Protein AF-A0A917E1K5-F1 (afdb_monomer)

Nearest PDB structures (foldseek):
  3cjn-assembly1_A-2  TM=5.438E-01  e=2.491E-01  Ruegeria pomeroyi DSS-3
  3fm5-assembly3_D  TM=5.809E-01  e=1.033E+00  Rhodococcus jostii RHA1
  8jxk-assembly2_D  TM=6.320E-01  e=1.901E+00  Mycobacterium tuberculosis H37Rv
  3e6m-assembly4_H  TM=4.558E-01  e=2.667E+00  Ruegeria pomeroyi
  3zco-assembly1_A-2  TM=4.940E-01  e=1.901E+00  Saccharomyces cerevisiae

Structure (mmCIF, N/CA/C/O backbone):
data_AF-A0A917E1K5-F1
#
_entry.id   AF-A0A917E1K5-F1
#
loop_
_atom_site.group_PDB
_atom_site.id
_atom_site.type_symbol
_atom_site.label_atom_id
_atom_site.label_alt_id
_atom_site.label_comp_id
_atom_site.label_asym_id
_atom_site.label_entity_id
_atom_site.label_seq_id
_atom_site.pdbx_PDB_ins_code
_atom_site.Cartn_x
_atom_site.Cartn_y
_atom_site.Cartn_z
_atom_site.occupancy
_atom_site.B_iso_or_equiv
_atom_site.auth_seq_id
_atom_site.auth_comp_id
_atom_site.auth_asym_id
_atom_site.auth_atom_id
_atom_site.pdbx_PDB_model_num
ATOM 1 N N . MET A 1 1 ? 1.468 0.547 -33.161 1.00 45.25 1 MET A N 1
ATOM 2 C CA . MET A 1 1 ? 1.596 1.779 -32.349 1.00 45.25 1 MET A CA 1
ATOM 3 C C . MET A 1 1 ? 2.002 1.371 -30.931 1.00 45.25 1 MET A C 1
ATOM 5 O O . MET A 1 1 ? 1.228 1.532 -30.000 1.00 45.25 1 MET A O 1
ATOM 9 N N . THR A 1 2 ? 3.176 0.743 -30.779 1.00 49.62 2 THR A N 1
ATOM 10 C CA . THR A 1 2 ? 3.382 -0.242 -29.690 1.00 49.62 2 THR A CA 1
ATOM 11 C C . THR A 1 2 ? 4.725 -0.110 -28.958 1.00 49.62 2 THR A C 1
ATOM 13 O O . THR A 1 2 ? 5.078 -0.986 -28.179 1.00 49.62 2 THR A O 1
ATOM 16 N N . GLU A 1 3 ? 5.477 0.974 -29.169 1.00 51.88 3 GLU A N 1
ATOM 17 C CA . GLU A 1 3 ? 6.808 1.132 -28.549 1.00 51.88 3 GLU A CA 1
ATOM 18 C C . GLU A 1 3 ? 6.855 2.134 -27.387 1.00 51.88 3 GLU A C 1
ATOM 20 O O . GLU A 1 3 ? 7.690 1.986 -26.505 1.00 51.88 3 GLU A O 1
ATOM 25 N N . ARG A 1 4 ? 5.919 3.089 -27.288 1.00 55.78 4 ARG A N 1
ATOM 26 C CA . ARG A 1 4 ? 5.990 4.163 -26.272 1.00 55.78 4 ARG A CA 1
ATOM 27 C C . ARG A 1 4 ? 5.741 3.736 -24.820 1.00 55.78 4 ARG A C 1
ATOM 29 O O . ARG A 1 4 ? 6.051 4.503 -23.918 1.00 55.78 4 ARG A O 1
ATOM 36 N N . PHE A 1 5 ? 5.170 2.557 -24.574 1.00 53.44 5 PHE A N 1
ATOM 37 C CA . PHE A 1 5 ? 4.829 2.116 -23.213 1.00 53.44 5 PHE A CA 1
ATOM 38 C C . PHE A 1 5 ? 5.979 1.401 -22.489 1.00 53.44 5 PHE A C 1
ATOM 40 O O . PHE A 1 5 ? 5.939 1.288 -21.267 1.00 53.44 5 PHE A O 1
ATOM 47 N N . ARG A 1 6 ? 7.018 0.943 -23.208 1.00 59.03 6 ARG A N 1
ATOM 48 C CA . ARG A 1 6 ? 8.148 0.211 -22.603 1.00 59.03 6 ARG A CA 1
ATOM 49 C C . ARG A 1 6 ? 9.118 1.104 -21.821 1.00 59.03 6 ARG A C 1
ATOM 51 O O . ARG A 1 6 ? 9.855 0.585 -20.991 1.00 59.03 6 ARG A O 1
ATOM 58 N N . ASP A 1 7 ? 9.064 2.418 -22.029 1.00 71.19 7 ASP A N 1
ATOM 59 C CA . ASP A 1 7 ? 9.980 3.389 -21.409 1.00 71.19 7 ASP A CA 1
ATOM 60 C C . ASP A 1 7 ? 9.454 3.981 -20.093 1.00 71.19 7 ASP A C 1
ATOM 62 O O . ASP A 1 7 ? 10.045 4.906 -19.531 1.00 71.19 7 ASP A O 1
ATOM 66 N N . LEU A 1 8 ? 8.325 3.483 -19.583 1.00 70.31 8 LEU A N 1
ATOM 67 C CA . LEU A 1 8 ? 7.762 3.994 -18.341 1.00 70.31 8 LEU A CA 1
ATOM 68 C C . LEU A 1 8 ? 8.631 3.580 -17.154 1.00 70.31 8 LEU A C 1
ATOM 70 O O . LEU A 1 8 ? 8.823 2.402 -16.851 1.00 70.31 8 LEU A O 1
ATOM 74 N N . THR A 1 9 ? 9.119 4.579 -16.424 1.00 76.31 9 THR A N 1
ATOM 75 C CA . THR A 1 9 ? 9.782 4.355 -15.141 1.00 76.31 9 THR A CA 1
ATOM 76 C C . THR A 1 9 ? 8.805 3.709 -14.148 1.00 76.31 9 THR A C 1
ATOM 78 O O . THR A 1 9 ? 7.595 3.941 -14.226 1.00 76.31 9 THR A O 1
ATOM 81 N N . PRO A 1 10 ? 9.294 2.978 -13.129 1.00 72.75 10 PRO A N 1
ATOM 82 C CA . PRO A 1 10 ? 8.428 2.401 -12.099 1.00 72.75 10 PRO A CA 1
ATOM 83 C C . PRO A 1 10 ? 7.499 3.424 -11.429 1.00 72.75 10 PRO A C 1
ATOM 85 O O . PRO A 1 10 ? 6.364 3.103 -11.100 1.00 72.75 10 PRO A O 1
ATOM 88 N N . ARG A 1 11 ? 7.949 4.678 -11.270 1.00 69.12 11 ARG A N 1
ATOM 89 C CA . ARG A 1 11 ? 7.115 5.765 -10.733 1.00 69.12 11 ARG A CA 1
ATOM 90 C C . ARG A 1 11 ? 5.999 6.184 -11.688 1.00 69.12 11 ARG A C 1
ATOM 92 O O . ARG A 1 11 ? 4.918 6.520 -11.223 1.00 69.12 11 ARG A O 1
ATOM 99 N N . GLN A 1 12 ? 6.247 6.178 -12.996 1.00 74.25 12 GLN A N 1
ATOM 100 C CA . GLN A 1 12 ? 5.222 6.490 -13.995 1.00 74.25 12 GLN A CA 1
ATOM 101 C C . GLN A 1 12 ? 4.178 5.375 -14.098 1.00 74.25 12 GLN A C 1
ATOM 103 O O . GLN A 1 12 ? 3.004 5.687 -14.233 1.00 74.25 12 GLN A O 1
ATOM 108 N N . ILE A 1 13 ? 4.578 4.107 -13.956 1.00 72.50 13 ILE A N 1
ATOM 109 C CA . ILE A 1 13 ? 3.639 2.974 -13.886 1.00 72.50 13 ILE A CA 1
ATOM 110 C C . ILE A 1 13 ? 2.717 3.119 -12.667 1.00 72.50 13 ILE A C 1
ATOM 112 O O . ILE A 1 13 ? 1.503 3.121 -12.823 1.00 72.50 13 ILE A O 1
ATOM 116 N N . LEU A 1 14 ? 3.278 3.383 -11.482 1.00 68.69 14 LEU A N 1
ATOM 117 C CA . LEU A 1 14 ? 2.482 3.623 -10.268 1.00 68.69 14 LEU A CA 1
ATOM 118 C C . LEU A 1 14 ? 1.549 4.838 -10.392 1.00 68.69 14 LEU A C 1
ATOM 120 O O . LEU A 1 14 ? 0.444 4.844 -9.856 1.00 68.69 14 LEU A O 1
ATOM 124 N N . MET A 1 15 ? 1.993 5.888 -11.088 1.00 69.31 15 MET A N 1
ATOM 125 C CA . MET A 1 15 ? 1.167 7.067 -11.348 1.00 69.31 15 MET A CA 1
ATOM 126 C C . MET A 1 15 ? 0.016 6.757 -12.315 1.00 69.31 15 MET A C 1
ATOM 128 O O . MET A 1 15 ? -1.059 7.326 -12.158 1.00 69.31 15 MET A O 1
ATOM 132 N N . LEU A 1 16 ? 0.217 5.865 -13.289 1.00 69.00 16 LEU A N 1
ATOM 133 C CA . LEU A 1 16 ? -0.854 5.400 -14.171 1.00 69.00 16 LEU A CA 1
ATOM 134 C C . LEU A 1 16 ? -1.884 4.575 -13.401 1.00 69.00 16 LEU A C 1
ATOM 136 O O . LEU A 1 16 ? -3.067 4.878 -13.507 1.00 69.00 16 LEU A O 1
ATOM 140 N N . ASP A 1 17 ? -1.446 3.632 -12.562 1.00 63.69 17 ASP A N 1
ATOM 141 C CA . ASP A 1 17 ? -2.360 2.838 -11.727 1.00 63.69 17 ASP A CA 1
ATOM 142 C C . ASP A 1 17 ? -3.207 3.739 -10.815 1.00 63.69 17 ASP A C 1
ATOM 144 O O . ASP A 1 17 ? -4.409 3.554 -10.680 1.00 63.69 17 ASP A O 1
ATOM 148 N N . ARG A 1 18 ? -2.605 4.789 -10.246 1.00 64.12 18 ARG A N 1
ATOM 149 C CA . ARG A 1 18 ? -3.307 5.813 -9.458 1.00 64.12 18 ARG A CA 1
ATOM 150 C C . ARG A 1 18 ? -4.363 6.594 -10.242 1.00 64.12 18 ARG A C 1
ATOM 152 O O . ARG A 1 18 ? -5.335 7.049 -9.652 1.00 64.12 18 ARG A O 1
ATOM 159 N N . LEU A 1 19 ? -4.120 6.871 -11.521 1.00 62.16 19 LEU A N 1
ATOM 160 C CA . LEU A 1 19 ? -5.079 7.601 -12.354 1.00 62.16 19 LEU A CA 1
ATOM 161 C C . LEU A 1 19 ? -6.243 6.700 -12.790 1.00 62.16 19 LEU A C 1
ATOM 163 O O . LEU A 1 19 ? -7.319 7.219 -13.075 1.00 62.16 19 LEU A O 1
ATOM 167 N N . ASP A 1 20 ? -6.029 5.383 -12.814 1.00 61.62 20 ASP A N 1
ATOM 168 C CA . ASP A 1 20 ? -6.996 4.374 -13.256 1.00 61.62 20 ASP A CA 1
ATOM 169 C C . ASP A 1 20 ? -7.805 3.750 -12.097 1.00 61.62 20 ASP A C 1
ATOM 171 O O . ASP A 1 20 ? -8.941 3.327 -12.290 1.00 61.62 20 ASP A O 1
ATOM 175 N N . ASP A 1 21 ? -7.269 3.721 -10.868 1.00 59.19 21 ASP A N 1
ATOM 176 C CA . ASP A 1 21 ? -7.848 2.924 -9.775 1.00 59.19 21 ASP A CA 1
ATOM 177 C C . ASP A 1 21 ? -9.160 3.464 -9.174 1.00 59.19 21 ASP A C 1
ATOM 179 O O . ASP A 1 21 ? -9.835 2.738 -8.440 1.00 59.19 21 ASP A O 1
ATOM 183 N N . GLY A 1 22 ? -9.543 4.705 -9.489 1.00 57.28 22 GLY A N 1
ATOM 184 C CA . GLY A 1 22 ? -10.784 5.327 -9.021 1.00 57.28 22 GLY A CA 1
ATOM 185 C C . GLY A 1 22 ? -10.775 5.779 -7.553 1.00 57.28 22 GLY A C 1
ATOM 186 O O . GLY A 1 22 ? -11.842 6.083 -7.014 1.00 57.28 22 GLY A O 1
ATOM 187 N N . TRP A 1 23 ? -9.610 5.845 -6.892 1.00 56.84 23 TRP A N 1
ATOM 188 C CA . TRP A 1 23 ? -9.479 6.244 -5.481 1.00 56.84 23 TRP A CA 1
ATOM 189 C C . TRP A 1 23 ? -8.847 7.636 -5.300 1.00 56.84 23 TRP A C 1
ATOM 191 O O . TRP A 1 23 ? -8.263 8.232 -6.203 1.00 56.84 23 TRP A O 1
ATOM 201 N N . ALA A 1 24 ? -8.998 8.213 -4.102 1.00 55.53 24 ALA A N 1
ATOM 202 C CA . ALA A 1 24 ? -8.567 9.582 -3.822 1.00 55.53 24 ALA A CA 1
ATOM 203 C C . ALA A 1 24 ? -7.030 9.748 -3.829 1.00 55.53 24 ALA A C 1
ATOM 205 O O . ALA A 1 24 ? -6.291 8.966 -3.236 1.00 55.53 24 ALA A O 1
ATOM 206 N N . HIS A 1 25 ? -6.562 10.869 -4.399 1.00 53.03 25 HIS A N 1
ATOM 207 C CA . HIS A 1 25 ? -5.159 11.304 -4.571 1.00 53.03 25 HIS A CA 1
ATOM 208 C C . HIS A 1 25 ? -4.207 11.048 -3.378 1.00 53.03 25 HIS A C 1
ATOM 210 O O . HIS A 1 25 ? -2.989 10.989 -3.544 1.00 53.03 25 HIS A O 1
ATOM 216 N N . LYS A 1 26 ? -4.681 10.974 -2.139 1.00 52.28 26 LYS A N 1
ATOM 217 C CA . LYS A 1 26 ? -3.795 10.916 -0.964 1.00 52.28 26 LYS A CA 1
ATOM 218 C C . LYS A 1 26 ? -3.289 9.502 -0.642 1.00 52.28 26 LYS A C 1
ATOM 220 O O . LYS A 1 26 ? -2.376 9.384 0.166 1.00 52.28 26 LYS A O 1
ATOM 225 N N . ASP A 1 27 ? -3.809 8.473 -1.316 1.00 52.81 27 ASP A N 1
ATOM 226 C CA . ASP A 1 27 ? -3.681 7.079 -0.869 1.00 52.81 27 ASP A CA 1
ATOM 227 C C . ASP A 1 27 ? -2.893 6.153 -1.829 1.00 52.81 27 ASP A C 1
ATOM 229 O O . ASP A 1 27 ? -2.685 4.983 -1.517 1.00 52.81 27 ASP A O 1
ATOM 233 N N . SER A 1 28 ? -2.427 6.653 -2.984 1.00 48.19 28 SER A N 1
ATOM 234 C CA . SER A 1 28 ? -2.032 5.794 -4.124 1.00 48.19 28 SER A CA 1
ATOM 235 C C . SER A 1 28 ? -0.532 5.651 -4.413 1.00 48.19 28 SER A C 1
ATOM 237 O O . SER A 1 28 ? -0.176 5.303 -5.534 1.00 48.19 28 SER A O 1
ATOM 239 N N . ILE A 1 29 ? 0.379 5.937 -3.478 1.00 51.47 29 ILE A N 1
ATOM 240 C CA . IL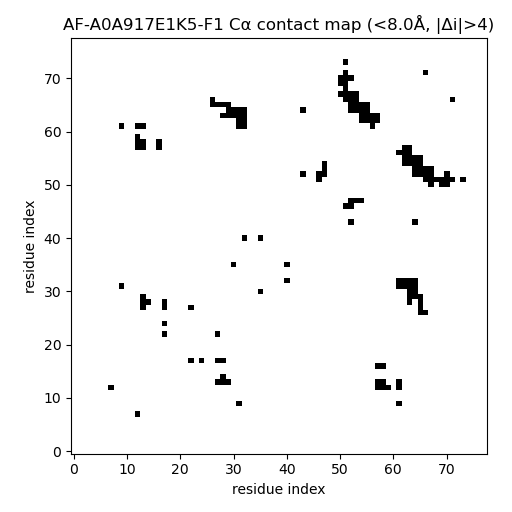E A 1 29 ? 1.791 5.563 -3.696 1.00 51.47 29 ILE A CA 1
ATOM 241 C C . ILE A 1 29 ? 2.146 4.414 -2.765 1.00 51.47 29 ILE A C 1
ATOM 243 O O . ILE A 1 29 ? 2.759 4.605 -1.718 1.00 51.47 29 ILE A O 1
ATOM 247 N N . GLY A 1 30 ? 1.785 3.204 -3.187 1.00 56.09 30 GLY A N 1
ATOM 248 C CA . GLY A 1 30 ? 2.527 2.031 -2.755 1.00 56.09 30 GLY A CA 1
ATOM 249 C C . GLY A 1 30 ? 3.943 2.147 -3.316 1.00 56.09 30 GLY A C 1
ATOM 250 O O . GLY A 1 30 ? 4.125 2.359 -4.516 1.00 56.09 30 GLY A O 1
ATOM 251 N N . GLN A 1 31 ? 4.964 2.042 -2.468 1.00 57.62 31 GLN A N 1
ATOM 252 C CA . GLN A 1 31 ? 6.285 1.713 -2.996 1.00 57.62 31 GLN A CA 1
ATOM 253 C C . GLN A 1 31 ? 6.197 0.330 -3.658 1.00 57.62 31 GLN A C 1
ATOM 255 O O . GLN A 1 31 ? 5.483 -0.533 -3.136 1.00 57.62 31 GLN A O 1
ATOM 260 N N . PRO A 1 32 ? 6.896 0.094 -4.784 1.00 67.81 32 PRO A N 1
ATOM 261 C CA . PRO A 1 32 ? 6.984 -1.247 -5.340 1.00 67.81 32 PRO A CA 1
ATOM 262 C C . PRO A 1 32 ? 7.426 -2.216 -4.243 1.00 67.81 32 PRO A C 1
ATOM 264 O O . PRO A 1 32 ? 8.407 -1.940 -3.558 1.00 67.81 32 PRO A O 1
ATOM 267 N N . MET A 1 33 ? 6.762 -3.363 -4.089 1.00 73.12 33 MET A N 1
ATOM 268 C CA . MET A 1 33 ? 7.136 -4.324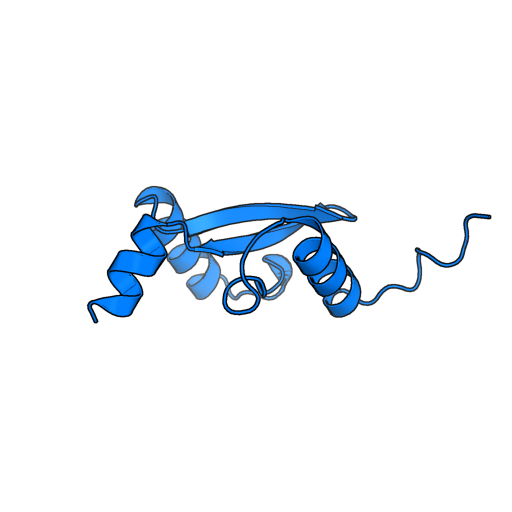 -3.038 1.00 73.12 33 MET A CA 1
ATOM 269 C C . MET A 1 33 ? 8.625 -4.705 -3.094 1.00 73.1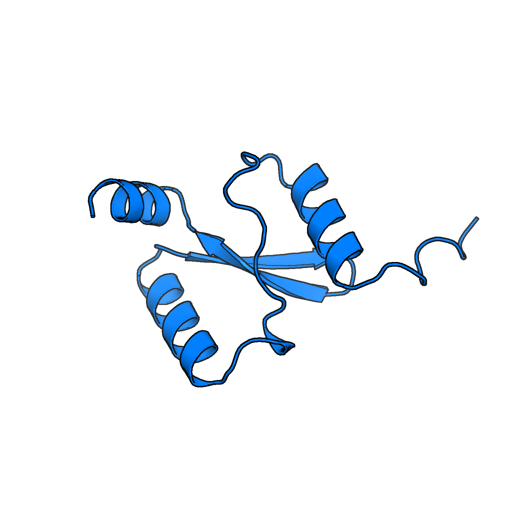2 33 MET A C 1
ATOM 271 O O . MET A 1 33 ? 9.269 -4.847 -2.065 1.00 73.12 33 MET A O 1
ATOM 275 N N . ARG A 1 34 ? 9.207 -4.754 -4.300 1.00 72.44 34 ARG A N 1
ATOM 276 C CA . ARG A 1 34 ? 10.644 -4.998 -4.533 1.00 72.44 34 ARG A CA 1
ATOM 277 C C . ARG A 1 34 ? 11.598 -3.918 -4.001 1.00 72.44 34 ARG A C 1
ATOM 279 O O . ARG A 1 34 ? 12.800 -4.141 -3.999 1.00 72.44 34 ARG A O 1
ATOM 286 N N . THR A 1 35 ? 11.105 -2.726 -3.664 1.00 72.38 35 THR A N 1
ATOM 287 C CA . THR A 1 35 ? 11.916 -1.642 -3.081 1.00 72.38 35 THR A CA 1
ATOM 288 C C . THR A 1 35 ? 11.750 -1.540 -1.569 1.00 72.38 35 THR A C 1
ATOM 290 O O . THR A 1 35 ? 12.425 -0.725 -0.947 1.00 72.38 35 THR A O 1
ATOM 293 N N . LEU A 1 36 ? 10.846 -2.327 -0.982 1.00 73.06 36 LEU A N 1
ATOM 294 C CA . LEU A 1 36 ? 10.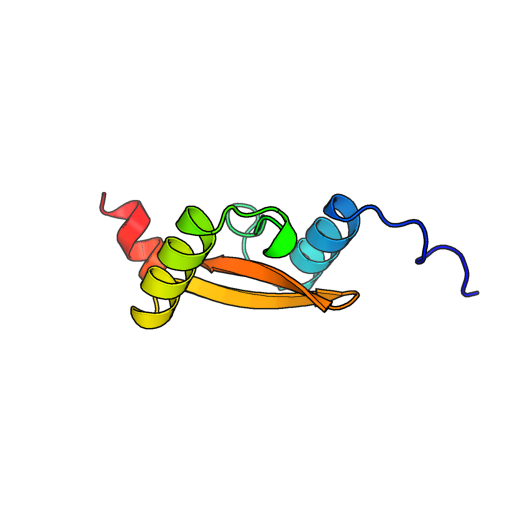668 -2.418 0.459 1.00 73.06 36 LEU A CA 1
ATOM 295 C C . LEU A 1 36 ? 11.749 -3.330 1.048 1.00 73.06 36 LEU A C 1
ATOM 297 O O . LEU A 1 36 ? 12.122 -4.329 0.438 1.00 73.06 36 LEU A O 1
ATOM 301 N N . SER A 1 37 ? 12.240 -2.997 2.241 1.00 79.56 37 SER A N 1
ATOM 302 C CA . SER A 1 37 ? 13.060 -3.935 3.012 1.00 79.56 37 SER A CA 1
ATOM 303 C C . SER A 1 37 ? 12.208 -5.096 3.532 1.00 79.56 37 SER A C 1
AT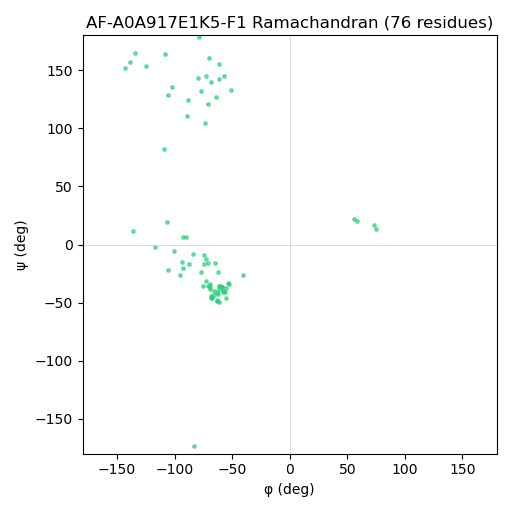OM 305 O O . SER A 1 37 ? 10.991 -4.957 3.674 1.00 79.56 37 SER A O 1
ATOM 307 N N . ASP A 1 38 ? 12.840 -6.210 3.905 1.00 83.12 38 ASP A N 1
ATOM 308 C CA . ASP A 1 38 ? 12.142 -7.370 4.482 1.00 83.12 38 ASP A CA 1
ATOM 309 C C . ASP A 1 38 ? 11.305 -6.993 5.717 1.00 83.12 38 ASP A C 1
ATOM 311 O O . ASP A 1 38 ? 10.179 -7.457 5.881 1.00 83.12 38 ASP A O 1
ATOM 315 N N . ALA A 1 39 ? 11.808 -6.076 6.552 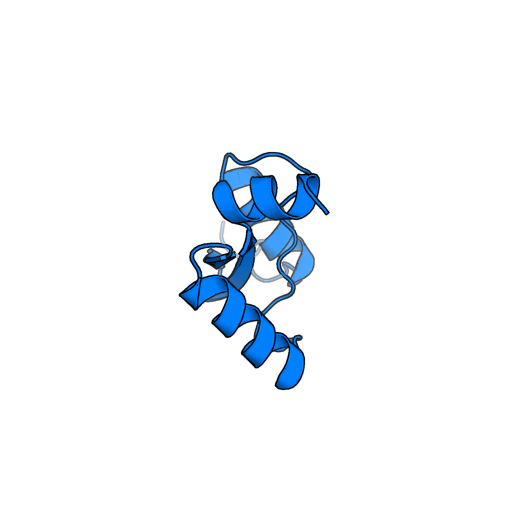1.00 75.31 39 ALA A N 1
ATOM 316 C CA . ALA A 1 39 ? 11.082 -5.563 7.715 1.00 75.31 39 ALA A CA 1
ATOM 317 C C . ALA A 1 39 ? 9.830 -4.759 7.324 1.00 75.31 39 ALA A C 1
ATOM 319 O O . ALA A 1 39 ? 8.775 -4.888 7.950 1.00 75.31 39 ALA A O 1
ATOM 320 N N . MET A 1 40 ? 9.923 -3.939 6.273 1.00 78.50 40 MET A N 1
ATOM 321 C CA . MET A 1 40 ? 8.772 -3.201 5.749 1.00 78.50 40 MET A CA 1
ATOM 3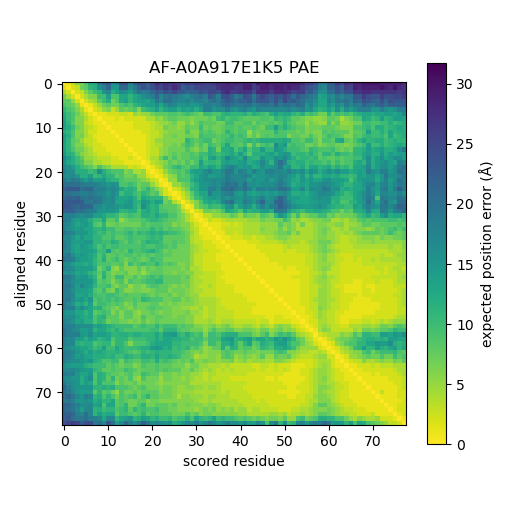22 C C . MET A 1 40 ? 7.755 -4.141 5.096 1.00 78.50 40 MET A C 1
ATOM 324 O O . MET A 1 40 ? 6.557 -3.944 5.279 1.00 78.50 40 MET A O 1
ATOM 328 N N . LEU A 1 41 ? 8.213 -5.178 4.387 1.00 82.44 41 LEU A N 1
ATOM 329 C CA . LEU A 1 41 ? 7.346 -6.211 3.814 1.00 82.44 41 LEU A CA 1
ATOM 330 C C . LEU A 1 41 ? 6.601 -6.984 4.902 1.00 82.44 41 LEU A C 1
ATOM 332 O O . LEU A 1 41 ? 5.382 -7.102 4.825 1.00 82.44 41 LEU A O 1
ATOM 336 N N . ALA A 1 42 ? 7.299 -7.443 5.942 1.00 86.06 42 ALA A N 1
ATOM 337 C CA . ALA A 1 42 ? 6.682 -8.122 7.081 1.00 86.06 42 ALA A CA 1
ATOM 338 C C . ALA A 1 42 ? 5.622 -7.244 7.769 1.00 86.06 42 ALA A C 1
ATOM 340 O O . ALA A 1 42 ? 4.533 -7.713 8.092 1.00 86.06 42 ALA A O 1
ATOM 341 N N . THR A 1 43 ? 5.906 -5.947 7.925 1.00 85.31 43 THR A N 1
ATOM 342 C CA . THR A 1 43 ? 4.951 -4.981 8.491 1.00 85.31 43 THR A CA 1
ATOM 343 C C . THR A 1 43 ? 3.732 -4.798 7.585 1.00 85.31 43 THR A C 1
ATOM 345 O O . THR A 1 43 ? 2.599 -4.782 8.061 1.00 85.31 43 THR A O 1
ATOM 348 N N . ALA A 1 44 ? 3.947 -4.684 6.273 1.00 83.25 44 ALA A N 1
ATOM 349 C CA . ALA A 1 44 ? 2.873 -4.564 5.297 1.00 83.25 44 ALA A CA 1
ATOM 350 C C . ALA A 1 44 ? 1.964 -5.800 5.285 1.00 83.25 44 ALA A C 1
ATOM 352 O O . ALA A 1 44 ? 0.747 -5.642 5.263 1.00 83.25 44 ALA A O 1
ATOM 353 N N . PHE A 1 45 ? 2.533 -7.008 5.356 1.00 88.31 45 PHE A N 1
ATOM 354 C CA . PHE A 1 45 ? 1.753 -8.240 5.473 1.00 88.31 45 PHE A CA 1
ATOM 355 C C . PHE A 1 45 ? 0.945 -8.290 6.768 1.00 88.31 45 PHE A C 1
ATOM 357 O O . PHE A 1 45 ? -0.238 -8.600 6.709 1.00 88.31 45 PHE A O 1
ATOM 364 N N . GLY A 1 46 ? 1.509 -7.859 7.900 1.00 90.56 46 GLY A N 1
ATOM 365 C CA . GLY A 1 46 ? 0.740 -7.741 9.143 1.00 90.56 46 GLY A CA 1
ATOM 366 C C . GLY A 1 46 ? -0.462 -6.792 9.027 1.00 90.56 46 GLY A C 1
ATOM 367 O O . GLY A 1 46 ? -1.520 -7.063 9.583 1.00 90.56 46 GLY A O 1
ATOM 368 N N . LEU A 1 47 ? -0.342 -5.694 8.272 1.00 88.69 47 LEU A N 1
ATOM 369 C CA . LEU A 1 47 ? -1.472 -4.793 8.006 1.00 88.69 47 LEU A CA 1
ATOM 370 C C . LEU A 1 47 ? -2.499 -5.394 7.038 1.00 88.69 47 LEU A C 1
ATOM 372 O O . LEU A 1 47 ? -3.683 -5.077 7.143 1.00 88.69 47 LEU A O 1
ATOM 376 N N . ILE A 1 48 ? -2.056 -6.232 6.100 1.00 89.44 48 ILE A N 1
ATOM 377 C CA . ILE A 1 48 ? -2.935 -6.967 5.183 1.00 89.44 48 ILE A CA 1
ATOM 378 C C . ILE A 1 48 ? -3.734 -8.025 5.949 1.00 89.44 48 ILE A C 1
ATOM 380 O O . ILE A 1 48 ? -4.945 -8.088 5.779 1.00 89.44 48 ILE A O 1
ATOM 384 N N . ASP A 1 49 ? -3.096 -8.777 6.847 1.00 94.00 49 ASP A N 1
ATOM 385 C CA . ASP A 1 49 ? -3.758 -9.795 7.679 1.00 94.00 49 ASP A CA 1
ATOM 386 C C . ASP A 1 49 ? -4.827 -9.201 8.615 1.00 94.00 49 ASP A C 1
ATOM 388 O O . ASP A 1 49 ? -5.753 -9.893 9.030 1.00 94.00 49 ASP A O 1
ATOM 392 N N . LEU A 1 50 ? -4.712 -7.911 8.943 1.00 93.75 50 LEU A N 1
ATOM 393 C CA . LEU A 1 50 ? -5.688 -7.164 9.742 1.00 93.75 50 LEU A CA 1
ATOM 394 C C . LEU A 1 50 ? -6.781 -6.486 8.895 1.00 93.75 50 LEU A C 1
ATOM 396 O O . LEU A 1 50 ? -7.542 -5.682 9.433 1.00 93.75 50 LEU A O 1
ATOM 400 N N . ASP A 1 51 ? -6.829 -6.730 7.582 1.00 91.69 51 ASP A N 1
ATOM 401 C CA . ASP A 1 51 ? -7.705 -6.040 6.622 1.00 91.69 51 ASP A CA 1
ATOM 402 C C . ASP A 1 51 ? -7.546 -4.503 6.621 1.00 91.69 51 ASP A C 1
ATOM 404 O O . ASP A 1 51 ? -8.421 -3.754 6.175 1.00 91.69 51 ASP A O 1
ATOM 408 N N . LEU A 1 52 ? -6.402 -3.989 7.086 1.00 86.62 52 LEU A N 1
ATOM 409 C CA . LEU A 1 52 ? -6.085 -2.555 7.100 1.00 86.62 52 LEU A CA 1
ATOM 410 C C . LEU A 1 52 ? -5.333 -2.119 5.839 1.00 86.62 52 LEU A C 1
ATOM 412 O O . LEU A 1 52 ? -5.338 -0.936 5.488 1.00 86.62 52 LEU A O 1
ATOM 416 N N . ALA A 1 53 ? -4.712 -3.060 5.133 1.00 86.88 53 ALA A N 1
ATOM 417 C CA . ALA A 1 53 ? -4.051 -2.837 3.857 1.00 86.88 53 ALA A CA 1
ATOM 418 C C . ALA A 1 53 ? -4.402 -3.928 2.836 1.00 86.88 53 ALA A C 1
ATOM 420 O O . ALA A 1 53 ? -4.929 -4.981 3.169 1.00 86.88 53 ALA A O 1
ATOM 421 N N . THR A 1 54 ? -4.125 -3.667 1.564 1.00 84.75 54 THR A N 1
ATOM 422 C CA . THR A 1 54 ? -4.311 -4.619 0.470 1.00 84.75 54 THR A CA 1
ATOM 423 C C . THR A 1 54 ? -3.197 -4.472 -0.559 1.00 84.75 54 THR A C 1
ATOM 425 O O . THR A 1 54 ? -2.623 -3.388 -0.718 1.00 84.75 54 THR A O 1
ATOM 428 N N . VAL A 1 55 ? -2.894 -5.565 -1.260 1.00 82.56 55 VAL A N 1
ATOM 429 C CA . VAL A 1 55 ? -1.981 -5.562 -2.404 1.00 82.56 55 VAL A CA 1
ATOM 430 C C . VAL A 1 55 ? -2.784 -5.252 -3.659 1.00 82.56 55 VAL A C 1
ATOM 432 O O . VAL A 1 55 ? -3.739 -5.956 -3.981 1.00 82.56 55 VAL A O 1
ATOM 435 N N . SER A 1 56 ? -2.380 -4.222 -4.397 1.00 74.94 56 SER A N 1
ATOM 436 C CA . SER A 1 56 ? -2.838 -4.022 -5.770 1.00 74.94 56 SER A CA 1
ATOM 437 C C . SER A 1 56 ? -1.717 -4.388 -6.728 1.00 74.94 56 SER A C 1
ATOM 439 O O . SER A 1 56 ? -0.596 -3.887 -6.610 1.00 74.94 56 SER A O 1
ATOM 441 N N . PHE A 1 57 ? -2.028 -5.241 -7.695 1.00 70.44 57 PHE A N 1
ATOM 442 C CA . PHE A 1 57 ? -1.135 -5.517 -8.809 1.00 70.44 57 PHE A CA 1
ATOM 443 C C . PHE A 1 57 ? -1.430 -4.516 -9.919 1.00 70.44 57 PHE A C 1
ATOM 445 O O . PHE A 1 57 ? -2.510 -4.535 -10.504 1.00 70.44 57 PHE A O 1
ATOM 452 N N . GLY A 1 58 ? -0.480 -3.615 -10.145 1.00 63.91 58 GLY A N 1
ATOM 453 C CA . GLY A 1 58 ? -0.543 -2.611 -11.191 1.00 63.91 58 GLY A CA 1
ATOM 454 C C . GLY A 1 58 ? -0.099 -3.122 -12.556 1.00 63.91 58 GLY A C 1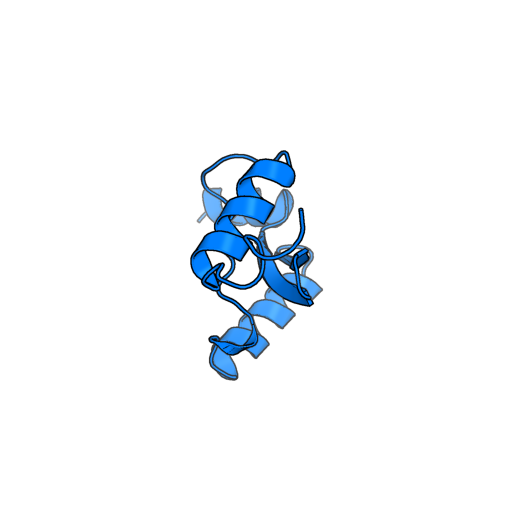
ATOM 455 O O . GLY A 1 58 ? 0.221 -4.307 -12.746 1.00 63.91 58 GLY A O 1
ATOM 456 N N . TRP A 1 59 ? -0.016 -2.204 -13.517 1.00 55.38 59 TRP A N 1
ATOM 457 C CA . TRP A 1 59 ? 0.491 -2.508 -14.853 1.00 55.38 59 TRP A CA 1
ATOM 458 C C . TRP A 1 59 ? 1.920 -3.085 -14.798 1.00 55.38 59 TRP A C 1
ATOM 460 O O . TRP A 1 59 ? 2.731 -2.748 -13.934 1.00 55.38 59 TRP A O 1
ATOM 470 N N . HIS A 1 60 ? 2.236 -4.018 -15.704 1.00 58.38 60 HIS A N 1
ATOM 471 C CA . HIS A 1 60 ? 3.493 -4.789 -15.697 1.00 58.38 60 HIS A CA 1
ATOM 472 C C . HIS A 1 60 ? 3.777 -5.613 -14.422 1.00 58.38 60 HIS A C 1
ATOM 474 O O . HIS A 1 60 ? 4.919 -6.011 -14.188 1.00 58.38 60 HIS A O 1
ATOM 480 N N . GLY A 1 61 ? 2.757 -5.919 -13.612 1.00 62.31 61 GLY A N 1
ATOM 481 C CA . GLY A 1 61 ? 2.904 -6.789 -12.440 1.00 62.31 61 GLY A CA 1
ATOM 482 C C . GLY A 1 61 ? 3.649 -6.129 -11.279 1.00 62.31 61 GLY A C 1
ATOM 483 O O . GLY A 1 61 ? 4.121 -6.815 -10.372 1.00 62.31 61 GLY A O 1
ATOM 484 N N . ILE A 1 62 ? 3.773 -4.799 -11.293 1.00 68.56 62 ILE A N 1
ATOM 485 C CA . ILE A 1 62 ? 4.336 -4.060 -10.168 1.00 68.56 62 ILE A CA 1
ATOM 486 C C . ILE A 1 62 ? 3.288 -4.044 -9.051 1.00 68.56 62 ILE A C 1
ATOM 488 O O . ILE A 1 62 ? 2.282 -3.346 -9.125 1.00 68.56 62 ILE A O 1
ATOM 492 N N . GLY A 1 63 ? 3.523 -4.858 -8.022 1.00 69.94 63 GLY A N 1
ATOM 493 C CA . GLY A 1 63 ? 2.708 -4.888 -6.811 1.00 69.94 63 GLY A CA 1
ATOM 494 C C . GLY A 1 63 ? 3.024 -3.709 -5.893 1.00 69.94 63 GLY A C 1
ATOM 495 O O . GLY A 1 63 ? 4.195 -3.434 -5.607 1.00 69.94 63 GLY A O 1
ATOM 496 N N . GLY A 1 64 ? 1.978 -3.036 -5.423 1.00 75.56 64 GLY A N 1
ATOM 497 C CA . GLY A 1 64 ? 2.037 -2.008 -4.388 1.00 75.56 64 GLY A CA 1
ATOM 498 C C . GLY A 1 64 ? 1.100 -2.345 -3.230 1.00 75.56 64 GLY A C 1
ATOM 499 O O . GLY A 1 64 ? 0.101 -3.040 -3.409 1.00 75.56 64 GLY A O 1
ATOM 500 N N . VAL A 1 65 ? 1.424 -1.846 -2.038 1.00 77.31 65 VAL A N 1
ATOM 501 C CA . VAL A 1 65 ? 0.574 -1.969 -0.844 1.00 77.31 65 VAL A CA 1
ATOM 502 C C . VAL A 1 65 ? -0.147 -0.645 -0.605 1.00 77.31 65 VAL A C 1
ATOM 504 O O . VAL A 1 65 ? 0.479 0.414 -0.676 1.00 77.31 65 VAL A O 1
ATOM 507 N N . ARG A 1 66 ? -1.448 -0.696 -0.305 1.00 78.69 66 ARG A N 1
ATOM 508 C CA . ARG A 1 66 ? -2.284 0.480 -0.000 1.00 78.69 66 ARG A CA 1
ATOM 509 C C . ARG A 1 66 ? -3.247 0.214 1.156 1.00 78.69 66 ARG A C 1
ATOM 511 O O . ARG A 1 66 ? -3.595 -0.935 1.397 1.00 78.69 66 ARG A O 1
ATOM 518 N N . LEU A 1 67 ? -3.716 1.262 1.839 1.00 79.81 67 LEU A N 1
ATOM 519 C CA . LEU A 1 67 ? -4.697 1.136 2.929 1.00 79.81 67 LEU A CA 1
ATOM 520 C C . LEU A 1 67 ? -6.108 0.800 2.414 1.00 79.81 67 LEU A C 1
ATOM 522 O O . LEU A 1 67 ? -6.551 1.322 1.386 1.00 79.81 67 LEU A O 1
ATOM 526 N N . THR A 1 68 ? -6.851 -0.004 3.175 1.00 83.06 68 THR A N 1
ATOM 527 C CA . THR A 1 68 ? -8.299 -0.212 2.999 1.00 83.06 68 THR A CA 1
ATOM 528 C C . THR A 1 68 ? -9.099 0.956 3.592 1.00 83.06 68 THR A C 1
ATOM 530 O O . THR A 1 68 ? -8.537 1.902 4.151 1.00 83.06 68 THR A O 1
ATOM 533 N N . GLN A 1 69 ? -10.433 0.922 3.488 1.00 83.75 69 GLN A N 1
ATOM 534 C CA . GLN A 1 69 ? -11.281 1.921 4.150 1.00 83.75 69 GLN A CA 1
ATOM 535 C C . GLN A 1 69 ? -11.131 1.894 5.674 1.00 83.75 69 GLN A C 1
ATOM 537 O O . GLN A 1 69 ? -11.086 2.958 6.294 1.00 83.75 69 GLN A O 1
ATOM 542 N N . ASP A 1 70 ? -11.003 0.712 6.267 1.00 84.12 70 ASP A N 1
ATOM 543 C CA . ASP A 1 70 ? -10.825 0.577 7.710 1.00 84.12 70 ASP A CA 1
ATOM 544 C C . ASP A 1 70 ? -9.403 0.939 8.147 1.00 84.12 70 ASP A C 1
ATOM 546 O O . ASP A 1 70 ? -9.242 1.649 9.141 1.00 84.12 70 ASP A O 1
ATOM 550 N N . GLY A 1 71 ? -8.385 0.616 7.341 1.00 86.75 71 GLY A N 1
ATOM 551 C CA . GLY A 1 71 ? -7.026 1.135 7.528 1.00 86.75 71 GLY A CA 1
ATOM 552 C C . GLY A 1 71 ? -6.962 2.662 7.542 1.00 86.75 71 GLY A C 1
ATOM 553 O O . GLY A 1 71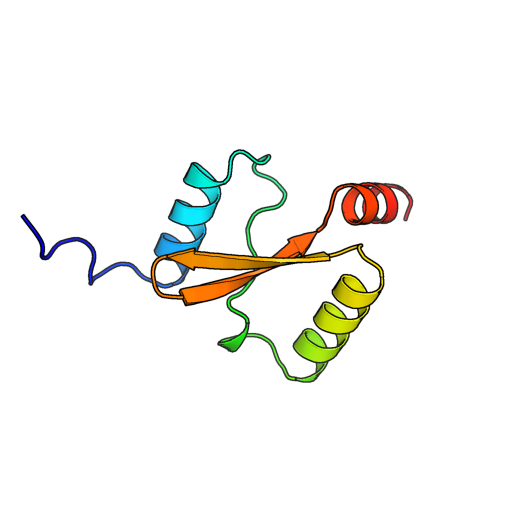 ? -6.298 3.252 8.395 1.00 86.75 71 GLY A O 1
ATOM 554 N N . ARG A 1 72 ? -7.715 3.324 6.653 1.00 81.06 72 ARG A N 1
ATOM 555 C CA . ARG A 1 72 ? -7.844 4.793 6.647 1.00 81.06 72 ARG A CA 1
ATOM 556 C C . ARG A 1 72 ? -8.496 5.314 7.924 1.00 81.06 72 ARG A C 1
ATOM 558 O O . ARG A 1 72 ? -7.960 6.220 8.554 1.00 81.06 72 ARG A O 1
ATOM 565 N N . ARG A 1 73 ? -9.617 4.714 8.336 1.00 83.12 73 ARG A N 1
ATOM 566 C CA . ARG A 1 73 ? -10.300 5.082 9.587 1.00 83.12 73 ARG A CA 1
ATOM 567 C C . ARG A 1 73 ? -9.394 4.915 10.805 1.00 83.12 73 ARG A C 1
ATOM 569 O O . ARG A 1 73 ? -9.501 5.709 11.728 1.00 83.12 73 ARG A O 1
ATOM 576 N N . MET A 1 74 ? -8.538 3.894 10.823 1.00 85.19 74 MET A N 1
ATOM 577 C CA . MET A 1 74 ? -7.561 3.678 11.891 1.00 85.19 74 MET A CA 1
ATOM 578 C C . MET A 1 74 ? -6.465 4.744 11.894 1.00 85.19 74 MET A C 1
ATOM 580 O O . MET A 1 74 ? -6.187 5.298 12.952 1.00 85.19 74 MET A O 1
ATOM 584 N N . ARG A 1 75 ? -5.892 5.078 10.729 1.00 83.44 75 ARG A N 1
ATOM 585 C CA . ARG A 1 75 ? -4.898 6.157 10.600 1.00 83.44 75 ARG A CA 1
ATOM 586 C C . ARG A 1 75 ? -5.437 7.483 11.130 1.00 83.44 75 ARG A C 1
ATOM 588 O O . ARG A 1 75 ? -4.743 8.157 11.867 1.00 83.44 75 ARG A O 1
ATOM 595 N N . ASP A 1 76 ? -6.663 7.843 10.759 1.00 77.75 76 ASP A N 1
ATOM 596 C CA . ASP A 1 76 ? -7.247 9.143 11.112 1.00 77.75 76 ASP A CA 1
ATOM 597 C C . ASP A 1 76 ? -7.676 9.237 12.595 1.00 77.75 76 ASP A C 1
ATOM 599 O O . ASP A 1 76 ? -8.052 10.310 13.062 1.00 77.75 76 ASP A O 1
ATOM 603 N N . LYS A 1 77 ? -7.649 8.118 13.334 1.00 78.69 77 LYS A N 1
ATOM 604 C CA . LYS A 1 77 ? -7.931 8.051 14.778 1.00 78.69 77 LYS A CA 1
ATOM 605 C C . LYS A 1 77 ? -6.677 8.148 15.658 1.00 78.69 77 LYS A C 1
ATOM 607 O O . LYS A 1 77 ? -6.839 8.307 16.868 1.00 78.69 77 LYS A O 1
ATOM 612 N N . GLY A 1 78 ? -5.483 7.982 15.086 1.00 53.62 78 GLY A N 1
ATOM 613 C CA . GLY A 1 78 ? -4.189 8.063 15.778 1.00 53.62 78 GLY A CA 1
ATOM 614 C C . GLY A 1 78 ? -3.463 9.361 15.471 1.00 53.62 78 GLY A C 1
ATOM 615 O O . GLY A 1 78 ? -2.673 9.781 16.341 1.00 53.62 78 GLY A O 1
#

Mean predicted aligned error: 8.86 Å

Radius of gyration: 13.76 Å; Cα contacts (8 Å, |Δi|>4): 82; chains: 1; bounding box: 24×21×48 Å

Secondary structure (DSSP, 8-state):
--STTTT--HHHHHHHHHHHS---TTS--PPBGGGS-HHHHHHHHHHHHTTSEEEEE-GGG-EEEEE-HHHHHHHTT-

Solvent-accessible surface area (backbone atoms only — not comparable to full-atom values): 4708 Å² total; per-residue (Å²): 143,83,68,83,72,79,76,59,48,76,68,54,44,45,50,50,40,43,73,67,68,81,62,66,90,90,57,53,79,36,63,48,58,89,76,47,52,72,69,54,47,56,52,49,49,56,34,33,79,67,58,24,25,46,78,47,74,37,71,95,69,48,36,23,54,34,67,33,75,61,27,47,56,52,58,78,73,108

pLDDT: mean 71.61, std 12.75, range [45.25, 94.0]

Sequence (78 aa):
MTERFRDLTPRQILMLDRLDDGWAHKDSIGQPMRTLSDAMLATAFGLIDLDLATVSFGWHGIGGVRLTQDGRRMRDKG

Foldseek 3Di:
DPPVVVPQDPVNQQVVCVVVVPDDPPWRDFPQCVPDDPVRNVVLVVCVVVQQKDWDQTPPRRIGITGDPVVVVVVVVD

Organism: NCBI:txid2027858